Protein AF-A0A5N9BNC9-F1 (afdb_monomer_lite)

pLDDT: mean 89.56, std 14.71, range [36.59, 98.19]

Secondary structure (DSSP, 8-state):
--------GGG-PPP--S--HHHHHHHT--GGG----SS---TT-S-HHHHHHHHH---SS---TT-HHHHHHHHHHH-BTTB---GGG----SSHHHHHHHHHHHH--TT------SS--THHHH-

Sequence (127 aa):
MPNQPQGNPVNRRPVHGNINPSELRALGLRREDLLDFSASISPIGPPEGVWDAMRSVELSAYPDPECLELREAICRHLSTPARDLPMDRVLVGNGSTEIFHLLTRVYLSADGAALLLTPTYGEYDGA

Foldseek 3Di:
DPDDDPDDPPDDDFDAFDDDPVVCVVVVHDPVNDDGPRDPDDPVDDDPVVVVVVVPDDPPDDPDPLCVVVLVVVQVVPDDPVDGDDSVNDDDDPDVLVVLVVCCVVPPDPPRDDDDDPPDGRSNVVD

Radius of gyration: 20.01 Å; chains: 1; bounding box: 48×37×49 Å

Structure (mmCIF, N/CA/C/O backbone):
data_AF-A0A5N9BNC9-F1
#
_entry.id   AF-A0A5N9BNC9-F1
#
loop_
_atom_site.group_PDB
_atom_site.id
_atom_site.type_symbol
_atom_site.label_atom_id
_atom_site.label_alt_id
_atom_site.label_comp_id
_atom_site.label_asym_id
_atom_site.label_entity_id
_atom_site.label_seq_id
_atom_site.pdbx_PDB_ins_code
_atom_site.Cartn_x
_atom_site.Cartn_y
_atom_site.Cartn_z
_atom_site.occupancy
_atom_site.B_iso_or_equiv
_atom_site.auth_seq_id
_atom_site.auth_comp_id
_atom_site.auth_asym_id
_atom_site.auth_atom_id
_atom_site.pdbx_PDB_model_num
ATOM 1 N N . MET A 1 1 ? -9.699 -2.754 -31.810 1.00 39.84 1 MET A N 1
ATOM 2 C CA . MET A 1 1 ? -9.834 -3.461 -30.520 1.00 39.84 1 MET A CA 1
ATOM 3 C C . MET A 1 1 ? -10.665 -4.710 -30.757 1.00 39.84 1 MET A C 1
ATOM 5 O O . MET A 1 1 ? -11.810 -4.552 -31.164 1.00 39.84 1 MET A O 1
ATOM 9 N N . PRO A 1 2 ? -10.124 -5.931 -30.623 1.00 37.25 2 PRO A N 1
ATOM 10 C CA . PRO A 1 2 ? -10.950 -7.122 -30.73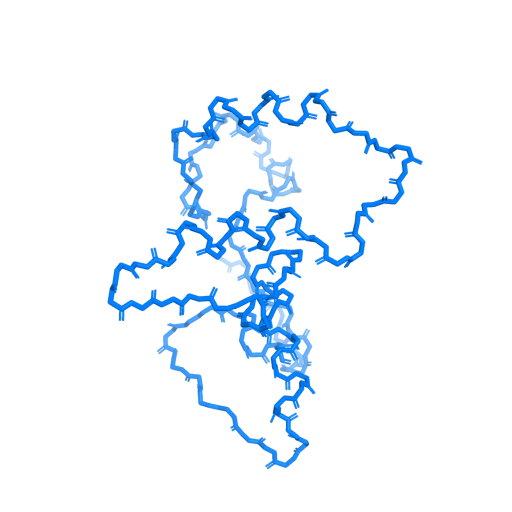3 1.00 37.25 2 PRO A CA 1
ATOM 11 C C . PRO A 1 2 ? -11.849 -7.223 -29.496 1.00 37.25 2 PRO A C 1
ATOM 13 O O . PRO A 1 2 ? -11.386 -7.074 -28.367 1.00 37.25 2 PRO A O 1
ATOM 16 N N . ASN A 1 3 ? -13.136 -7.435 -29.757 1.00 44.41 3 ASN A N 1
ATOM 17 C CA . ASN A 1 3 ? -14.218 -7.646 -28.800 1.00 44.41 3 ASN A CA 1
ATOM 18 C C . ASN A 1 3 ? -13.796 -8.608 -27.677 1.00 44.41 3 ASN A C 1
ATOM 20 O O . ASN A 1 3 ? -13.581 -9.794 -27.934 1.00 44.41 3 ASN A O 1
ATOM 24 N N . GLN A 1 4 ? -13.728 -8.127 -26.433 1.00 47.03 4 GLN A N 1
ATOM 25 C CA . GLN A 1 4 ? -13.769 -9.042 -25.296 1.00 47.03 4 GLN A CA 1
ATOM 26 C C . GLN A 1 4 ? -15.189 -9.617 -25.190 1.00 47.03 4 GLN A C 1
ATOM 28 O O . GLN A 1 4 ? -16.155 -8.857 -25.307 1.00 47.03 4 GLN A O 1
ATOM 33 N N . PRO A 1 5 ? -15.345 -10.938 -24.998 1.00 41.97 5 PRO A N 1
ATOM 34 C CA . PRO A 1 5 ? -16.658 -11.554 -24.889 1.00 41.97 5 PRO A CA 1
ATOM 35 C C . PRO A 1 5 ? -17.417 -10.946 -23.705 1.00 41.97 5 PRO A C 1
ATOM 37 O O . PRO A 1 5 ? -16.855 -10.762 -22.623 1.00 41.97 5 PRO A O 1
ATOM 40 N N . GLN A 1 6 ? -18.694 -10.624 -23.924 1.00 45.25 6 GLN A N 1
ATOM 41 C CA . GLN A 1 6 ? -19.627 -10.199 -22.880 1.00 45.25 6 GLN A CA 1
ATOM 42 C C . GLN A 1 6 ? -19.873 -11.382 -21.932 1.00 45.25 6 GLN A C 1
ATOM 44 O O . GLN A 1 6 ? -20.799 -12.167 -22.110 1.00 45.25 6 GLN A O 1
ATOM 49 N N . GLY A 1 7 ? -18.967 -11.563 -20.972 1.00 37.78 7 GLY A N 1
ATOM 50 C CA . GLY A 1 7 ? -19.111 -12.508 -19.873 1.00 37.78 7 GLY A CA 1
ATOM 51 C C . GLY A 1 7 ? -20.076 -11.974 -18.816 1.00 37.78 7 GLY A C 1
ATOM 52 O O . GLY A 1 7 ? -20.177 -10.766 -18.614 1.00 37.78 7 GLY A O 1
ATOM 53 N N . ASN A 1 8 ? -20.774 -12.902 -18.159 1.00 36.59 8 ASN A N 1
ATOM 54 C CA . ASN A 1 8 ? -21.675 -12.697 -17.022 1.00 36.59 8 ASN A CA 1
ATOM 55 C C . ASN A 1 8 ? -21.182 -11.568 -16.074 1.00 36.59 8 ASN A C 1
ATOM 57 O O . ASN A 1 8 ? -20.045 -11.663 -15.601 1.00 36.59 8 ASN A O 1
ATOM 61 N N . PRO A 1 9 ? -21.991 -10.527 -15.768 1.00 50.78 9 PRO A N 1
ATOM 62 C CA . PRO A 1 9 ? -21.560 -9.367 -14.971 1.00 50.78 9 PRO A CA 1
ATOM 63 C C . PRO A 1 9 ? -21.070 -9.718 -13.558 1.00 50.78 9 PRO A C 1
ATOM 65 O O . PRO A 1 9 ? -20.352 -8.937 -12.953 1.00 50.78 9 PRO A O 1
ATOM 68 N N . VAL A 1 10 ? -21.396 -10.912 -13.056 1.00 49.50 10 VAL A N 1
ATOM 69 C CA . VAL A 1 10 ? -21.119 -11.361 -11.681 1.00 49.50 10 VAL A CA 1
ATOM 70 C C . VAL A 1 10 ? -19.652 -11.772 -11.448 1.00 49.50 10 VAL A C 1
ATOM 72 O O . VAL A 1 10 ? -19.271 -12.068 -10.323 1.00 49.50 10 VAL A O 1
ATOM 75 N N . ASN A 1 11 ? -18.798 -11.834 -12.478 1.00 52.41 11 ASN A N 1
ATOM 76 C CA . ASN A 1 11 ? -17.432 -12.356 -12.310 1.00 52.41 11 ASN A CA 1
ATOM 77 C C . ASN A 1 11 ? -16.390 -11.671 -13.206 1.00 52.41 11 ASN A C 1
ATOM 79 O O . ASN A 1 11 ? -15.528 -12.321 -13.808 1.00 52.41 11 ASN A O 1
ATOM 83 N N . ARG A 1 12 ? -16.494 -10.347 -13.360 1.00 67.94 12 ARG A N 1
ATOM 84 C CA . ARG A 1 12 ? -15.524 -9.586 -14.146 1.00 67.94 12 ARG A CA 1
ATOM 85 C C . ARG A 1 12 ? -14.390 -9.135 -13.234 1.00 67.94 12 ARG A C 1
ATOM 87 O O . ARG A 1 12 ? -14.578 -8.279 -12.382 1.00 67.94 12 ARG A O 1
ATOM 94 N N . ARG A 1 13 ? -13.203 -9.718 -13.416 1.00 75.50 13 ARG A N 1
ATOM 95 C CA . ARG A 1 13 ? -11.997 -9.231 -12.735 1.00 75.50 13 ARG A CA 1
ATOM 96 C C . ARG A 1 13 ? -11.779 -7.754 -13.089 1.00 75.50 13 ARG A C 1
ATOM 98 O O . ARG A 1 13 ? -11.866 -7.429 -14.281 1.00 75.50 13 ARG A O 1
ATOM 105 N N . PRO A 1 14 ? -11.477 -6.889 -12.107 1.00 84.25 14 PRO A N 1
ATOM 106 C CA . PRO A 1 14 ? -11.109 -5.509 -12.375 1.00 84.25 14 PRO A CA 1
ATOM 107 C C . PRO A 1 14 ? -9.953 -5.437 -13.375 1.00 84.25 14 PRO A C 1
ATOM 109 O O . PRO A 1 14 ? -9.030 -6.255 -13.356 1.00 84.25 14 PRO A O 1
ATOM 112 N N . VAL A 1 15 ? -10.032 -4.472 -14.288 1.00 87.44 15 VAL A N 1
ATOM 113 C CA . VAL A 1 15 ? -8.979 -4.225 -15.275 1.00 87.44 15 VAL A CA 1
ATOM 114 C C . VAL A 1 15 ? -8.007 -3.208 -14.693 1.00 87.44 15 VAL A C 1
ATOM 116 O O . VAL A 1 15 ? -8.424 -2.131 -14.272 1.00 87.44 15 VAL A O 1
ATOM 119 N N . HIS A 1 16 ? -6.718 -3.540 -14.724 1.00 89.94 16 HIS A N 1
ATOM 120 C CA . HIS A 1 16 ? -5.630 -2.681 -14.259 1.00 89.94 16 HIS A CA 1
ATOM 121 C C . HIS A 1 16 ? -4.669 -2.365 -15.395 1.00 89.94 16 HIS A C 1
ATOM 123 O O . HIS A 1 16 ? -4.465 -3.184 -16.293 1.00 89.94 16 HIS A O 1
ATOM 129 N N . GLY A 1 17 ? -4.060 -1.183 -15.336 1.00 92.25 17 GLY A N 1
ATOM 130 C CA . GLY A 1 17 ? -2.908 -0.866 -16.169 1.00 92.25 17 GLY A CA 1
ATOM 131 C C . GLY A 1 17 ? -1.650 -1.534 -15.619 1.00 92.25 17 GLY A C 1
ATOM 132 O O . GLY A 1 17 ? -1.468 -1.607 -14.407 1.00 92.25 17 GLY A O 1
ATOM 133 N N . ASN A 1 18 ? -0.829 -2.066 -16.514 1.00 92.06 18 ASN A N 1
ATOM 134 C CA . ASN A 1 18 ? 0.564 -2.483 -16.351 1.00 92.06 18 ASN A CA 1
ATOM 135 C C . ASN A 1 18 ? 0.989 -3.068 -17.707 1.00 92.06 18 ASN A C 1
ATOM 137 O O . ASN A 1 18 ? 0.152 -3.496 -18.506 1.00 92.06 18 ASN A O 1
ATOM 141 N N . ILE A 1 19 ? 2.288 -3.195 -17.939 1.00 93.50 19 ILE A N 1
ATOM 142 C CA . ILE A 1 19 ? 2.803 -3.963 -19.069 1.00 93.50 19 ILE A CA 1
ATOM 143 C C . ILE A 1 19 ? 2.479 -5.450 -18.879 1.00 93.50 19 ILE A C 1
ATOM 145 O O . ILE A 1 19 ? 2.932 -6.079 -17.920 1.00 93.50 19 ILE A O 1
ATOM 149 N N . ASN A 1 20 ? 1.764 -6.038 -19.840 1.00 92.44 20 ASN A N 1
ATOM 150 C CA . ASN A 1 20 ? 1.491 -7.471 -19.881 1.00 92.44 20 ASN A CA 1
ATOM 151 C C . ASN A 1 20 ? 2.626 -8.229 -20.611 1.00 92.44 20 ASN A C 1
ATOM 153 O O . ASN A 1 20 ? 2.806 -8.053 -21.819 1.00 92.44 20 ASN A O 1
ATOM 157 N N . PRO A 1 21 ? 3.371 -9.132 -19.938 1.00 93.19 21 PRO A N 1
ATOM 158 C CA . PRO A 1 21 ? 4.465 -9.872 -20.572 1.00 93.19 21 PRO A CA 1
ATOM 159 C C . PRO A 1 21 ? 4.033 -10.761 -21.745 1.00 93.19 21 PRO A C 1
ATOM 161 O O . PRO A 1 21 ? 4.820 -10.992 -22.661 1.00 93.19 21 PRO A O 1
ATOM 164 N N . SER A 1 22 ? 2.805 -11.287 -21.726 1.00 94.06 22 SER A N 1
ATOM 165 C CA . SER A 1 22 ? 2.287 -12.108 -22.828 1.00 94.06 22 SER A CA 1
ATOM 166 C C . SER A 1 22 ? 1.987 -11.272 -24.075 1.00 94.06 22 SER A C 1
ATOM 168 O O . SER A 1 22 ? 2.280 -11.709 -25.185 1.00 94.06 22 SER A O 1
ATOM 170 N N . GLU A 1 23 ? 1.493 -10.048 -23.885 1.00 94.00 23 GLU A N 1
ATOM 171 C CA . GLU A 1 23 ? 1.237 -9.087 -24.959 1.00 94.00 23 GLU A CA 1
ATOM 172 C C . GLU A 1 23 ? 2.543 -8.603 -25.595 1.00 94.00 23 GLU A C 1
ATOM 174 O O . GLU A 1 23 ? 2.675 -8.639 -26.816 1.00 94.00 23 GLU A O 1
ATOM 179 N N . LEU A 1 24 ? 3.550 -8.272 -24.776 1.00 95.62 24 LEU A N 1
ATOM 180 C CA . LEU A 1 24 ? 4.896 -7.946 -25.259 1.00 95.62 24 LEU A CA 1
ATOM 181 C C . LEU A 1 24 ? 5.458 -9.035 -26.177 1.00 95.62 24 LEU A C 1
ATOM 183 O O . LEU A 1 24 ? 5.897 -8.752 -27.290 1.00 95.62 24 LEU A O 1
ATOM 187 N N . ARG A 1 25 ? 5.400 -10.296 -25.724 1.00 95.50 25 ARG A N 1
ATOM 188 C CA . ARG A 1 25 ? 5.894 -11.445 -26.497 1.00 95.50 25 ARG A CA 1
ATOM 189 C C . ARG A 1 25 ? 5.144 -11.614 -27.813 1.00 95.50 25 ARG A C 1
ATOM 191 O O . ARG A 1 25 ? 5.781 -11.875 -28.827 1.00 95.50 25 ARG A O 1
ATOM 198 N N . ALA A 1 26 ? 3.821 -11.461 -27.805 1.00 97.00 26 ALA A N 1
ATOM 199 C CA . ALA A 1 26 ? 3.004 -11.574 -29.012 1.00 97.00 26 ALA A CA 1
ATOM 200 C C . ALA A 1 26 ? 3.324 -10.480 -30.045 1.00 97.00 26 ALA A C 1
ATOM 202 O O . ALA A 1 26 ? 3.237 -10.727 -31.245 1.00 97.00 26 ALA A O 1
ATOM 203 N N . LEU A 1 27 ? 3.723 -9.293 -29.581 1.00 96.44 27 LEU A N 1
ATOM 204 C CA . LEU A 1 27 ? 4.111 -8.162 -30.425 1.00 96.44 27 LEU A CA 1
ATOM 205 C C . LEU A 1 27 ? 5.597 -8.173 -30.821 1.00 96.44 27 LEU A C 1
ATOM 207 O O . LEU A 1 27 ? 6.016 -7.326 -31.605 1.00 96.44 27 LEU A O 1
ATOM 211 N N . GLY A 1 28 ? 6.399 -9.106 -30.295 1.00 97.06 28 GLY A N 1
ATOM 212 C CA . GLY A 1 28 ? 7.849 -9.128 -30.513 1.00 97.06 28 GLY A CA 1
ATOM 213 C C . GLY A 1 28 ? 8.579 -7.936 -29.884 1.00 97.06 28 GLY A C 1
ATOM 214 O O . GLY A 1 28 ? 9.664 -7.583 -30.337 1.00 97.06 28 GLY A O 1
ATOM 215 N N . LEU A 1 29 ? 7.983 -7.315 -28.863 1.00 96.81 29 LEU A N 1
ATOM 216 C CA . LEU A 1 29 ? 8.526 -6.159 -28.153 1.00 96.81 29 LEU A CA 1
ATOM 217 C C . LEU A 1 29 ? 9.179 -6.588 -26.840 1.00 96.81 29 LEU A C 1
ATOM 219 O O . LEU A 1 29 ? 8.770 -7.560 -26.196 1.00 96.81 29 LEU A O 1
ATOM 223 N N . ARG A 1 30 ? 10.171 -5.819 -26.403 1.00 95.69 30 ARG A N 1
ATOM 224 C CA . ARG A 1 30 ? 10.783 -5.928 -25.079 1.00 95.69 30 ARG A CA 1
ATOM 225 C C . ARG A 1 30 ? 10.267 -4.808 -24.180 1.00 95.69 30 ARG A C 1
ATOM 227 O O . ARG A 1 30 ? 9.677 -3.834 -24.644 1.00 95.69 30 ARG A O 1
ATOM 234 N N . ARG A 1 31 ? 10.482 -4.936 -22.869 1.00 91.88 31 ARG A N 1
ATOM 235 C CA . ARG A 1 31 ? 9.987 -3.954 -21.888 1.00 91.88 31 ARG A CA 1
ATOM 236 C C . ARG A 1 31 ? 10.628 -2.582 -22.102 1.00 91.88 31 ARG A C 1
ATOM 238 O O . ARG A 1 31 ? 9.953 -1.571 -21.980 1.00 91.88 31 ARG A O 1
ATOM 245 N N . GLU A 1 32 ? 11.910 -2.570 -22.437 1.00 94.38 32 GLU A N 1
ATOM 246 C CA . GLU A 1 32 ? 12.706 -1.383 -22.745 1.00 94.38 32 GLU A CA 1
ATOM 247 C C . GLU A 1 32 ? 12.272 -0.655 -24.025 1.00 94.38 32 GLU A C 1
ATOM 249 O O . GLU A 1 32 ? 12.637 0.502 -24.211 1.00 94.38 32 GLU A O 1
ATOM 254 N N . ASP A 1 33 ? 11.478 -1.303 -24.882 1.00 95.12 33 ASP A N 1
ATOM 255 C CA . ASP A 1 33 ? 10.932 -0.684 -26.091 1.00 95.12 33 ASP A CA 1
ATOM 256 C C . ASP A 1 33 ? 9.653 0.132 -25.785 1.00 95.12 33 ASP A C 1
ATOM 258 O O . ASP A 1 33 ? 9.100 0.780 -26.675 1.00 95.12 33 ASP A O 1
ATOM 262 N N . LEU A 1 34 ? 9.171 0.111 -24.532 1.00 94.19 34 LEU A N 1
ATOM 263 C CA . LEU A 1 34 ? 7.964 0.805 -24.088 1.00 94.19 34 LEU A CA 1
ATOM 264 C C . LEU A 1 34 ? 8.257 1.935 -23.100 1.00 94.19 34 LEU A C 1
ATOM 266 O O . LEU A 1 34 ? 9.080 1.815 -22.194 1.00 94.19 34 LEU A O 1
ATOM 270 N N . LEU A 1 35 ? 7.456 2.993 -23.212 1.00 93.62 35 LEU A N 1
ATOM 271 C CA . LEU A 1 35 ? 7.264 3.982 -22.160 1.00 93.62 35 LEU A CA 1
ATOM 272 C C . LEU A 1 35 ? 5.879 3.761 -21.536 1.00 93.62 35 LEU A C 1
ATOM 274 O O . LEU A 1 35 ? 4.858 3.965 -22.193 1.00 93.62 35 LEU A O 1
ATOM 278 N N . ASP A 1 36 ? 5.849 3.292 -20.289 1.00 93.44 36 ASP A N 1
ATOM 279 C CA . ASP A 1 36 ? 4.616 2.873 -19.617 1.00 93.44 36 ASP A CA 1
ATOM 280 C C . ASP A 1 36 ? 3.860 4.061 -19.001 1.00 93.44 36 ASP A C 1
ATOM 282 O O . ASP A 1 36 ? 4.287 4.624 -17.997 1.00 93.44 36 ASP A O 1
ATOM 286 N N . PHE A 1 37 ? 2.715 4.415 -19.592 1.00 94.88 37 PHE A N 1
ATOM 287 C CA . PHE A 1 37 ? 1.745 5.374 -19.036 1.00 94.88 37 PHE A CA 1
ATOM 288 C C . PHE A 1 37 ? 0.495 4.692 -18.458 1.00 94.88 37 PHE A C 1
ATOM 290 O O . PHE A 1 37 ? -0.470 5.366 -18.101 1.00 94.88 37 PHE A O 1
ATOM 297 N N . SER A 1 38 ? 0.474 3.358 -18.397 1.00 94.44 38 SER A N 1
ATOM 298 C CA . SER A 1 38 ? -0.689 2.600 -17.928 1.00 94.44 38 SER A CA 1
ATOM 299 C C . SER A 1 38 ? -0.743 2.477 -16.404 1.00 94.44 38 SER A C 1
ATOM 301 O O . SER A 1 38 ? -1.831 2.363 -15.843 1.00 94.44 38 SER A O 1
ATOM 303 N N . ALA A 1 39 ? 0.408 2.540 -15.730 1.00 93.94 39 ALA A N 1
ATOM 304 C CA . ALA A 1 39 ? 0.517 2.472 -14.279 1.00 93.94 39 ALA A CA 1
ATOM 305 C C . ALA A 1 39 ? 1.058 3.788 -13.703 1.00 93.94 39 ALA A C 1
ATOM 307 O O . ALA A 1 39 ? 2.069 4.320 -14.158 1.00 93.94 39 ALA A O 1
ATOM 308 N N . SER A 1 40 ? 0.411 4.303 -12.657 1.00 94.00 40 SER A N 1
ATOM 309 C CA . SER A 1 40 ? 0.830 5.524 -11.954 1.00 94.00 40 SER A CA 1
ATOM 310 C C . SER A 1 40 ? 1.979 5.249 -10.976 1.00 94.00 40 SER A C 1
ATOM 312 O O . SER A 1 40 ? 1.840 5.415 -9.766 1.00 94.00 40 SER A O 1
ATOM 314 N N . ILE A 1 41 ? 3.112 4.785 -11.499 1.00 93.44 41 ILE A N 1
ATOM 315 C CA . ILE A 1 41 ? 4.325 4.510 -10.723 1.00 93.44 41 ILE A CA 1
ATOM 316 C C . ILE A 1 41 ? 5.228 5.743 -10.760 1.00 93.44 41 ILE A C 1
ATOM 318 O O . ILE A 1 41 ? 5.397 6.378 -11.800 1.00 93.44 41 ILE A O 1
ATOM 322 N N . SER A 1 42 ? 5.820 6.084 -9.616 1.00 93.75 42 SER A N 1
ATOM 323 C CA . SER A 1 42 ? 6.747 7.210 -9.525 1.00 93.75 42 SER A CA 1
ATOM 324 C C . SER A 1 42 ? 7.978 6.998 -10.427 1.00 93.75 42 SER A C 1
ATOM 326 O O . SER A 1 42 ? 8.650 5.972 -10.289 1.00 93.75 42 SER A O 1
ATOM 328 N N . PRO A 1 43 ? 8.329 7.953 -11.312 1.00 91.81 43 PRO A N 1
ATOM 329 C CA . PRO A 1 43 ? 9.436 7.787 -12.257 1.00 91.81 43 PRO A CA 1
ATOM 330 C C . PRO A 1 43 ? 10.822 7.930 -11.611 1.00 91.81 43 PRO A C 1
ATOM 332 O O . PRO A 1 43 ? 11.817 7.555 -12.221 1.00 91.81 43 PRO A O 1
ATOM 335 N N . ILE A 1 44 ? 10.906 8.466 -10.388 1.00 93.81 44 ILE A N 1
ATOM 336 C CA . ILE A 1 44 ? 12.179 8.665 -9.669 1.00 93.81 44 ILE A CA 1
ATOM 337 C C . ILE A 1 44 ? 12.645 7.412 -8.912 1.00 93.81 44 ILE A C 1
ATOM 339 O O . ILE A 1 44 ? 13.733 7.408 -8.344 1.00 93.81 44 ILE A O 1
ATOM 343 N N . GLY A 1 45 ? 11.832 6.351 -8.911 1.00 91.81 45 GLY A N 1
ATOM 344 C CA . GLY A 1 45 ? 12.117 5.108 -8.202 1.00 91.81 45 GLY A CA 1
ATOM 345 C C . GLY A 1 45 ? 11.937 5.193 -6.677 1.00 91.81 45 GLY A C 1
ATOM 346 O O . GLY A 1 45 ? 11.508 6.221 -6.145 1.00 91.81 45 GLY A O 1
ATOM 347 N N . PRO A 1 46 ? 12.209 4.087 -5.959 1.00 94.81 46 PRO A N 1
ATOM 348 C CA . PRO A 1 46 ? 12.152 4.046 -4.500 1.00 94.81 46 PRO A CA 1
ATOM 349 C C . PRO A 1 46 ? 13.249 4.910 -3.849 1.00 94.81 46 PRO A C 1
ATOM 351 O O . PRO A 1 46 ? 14.355 4.982 -4.391 1.00 94.81 46 PRO A O 1
ATOM 354 N N . PRO A 1 47 ? 12.995 5.504 -2.667 1.00 95.38 47 PRO A N 1
ATOM 355 C CA . PRO A 1 47 ? 14.029 6.170 -1.873 1.00 95.38 47 PRO A CA 1
ATOM 356 C C . PRO A 1 47 ? 15.203 5.239 -1.529 1.00 95.38 47 PRO A C 1
ATOM 358 O O . PRO A 1 47 ? 14.994 4.048 -1.302 1.00 95.38 47 PRO A O 1
ATOM 361 N N . GLU A 1 48 ? 16.421 5.781 -1.409 1.00 93.69 48 GLU A N 1
ATOM 362 C CA . GLU A 1 48 ? 17.645 4.998 -1.148 1.00 93.69 48 GLU A CA 1
ATOM 363 C C . GLU A 1 48 ? 17.526 4.080 0.080 1.00 93.69 48 GLU A C 1
ATOM 365 O O . GLU A 1 48 ? 17.814 2.887 -0.011 1.00 93.69 48 GLU A O 1
ATOM 370 N N . GLY A 1 49 ? 16.980 4.596 1.186 1.00 96.19 49 GLY A N 1
ATOM 371 C CA . GLY A 1 49 ? 16.797 3.823 2.418 1.00 96.19 49 GLY A CA 1
ATOM 372 C C . GLY A 1 49 ? 15.883 2.597 2.276 1.00 96.19 49 GLY A C 1
ATOM 373 O O . GLY A 1 49 ? 15.996 1.663 3.066 1.00 96.19 49 GLY A O 1
ATOM 374 N N . VAL A 1 50 ? 15.018 2.543 1.253 1.00 95.69 50 VAL A N 1
ATOM 375 C CA . VAL A 1 50 ? 14.225 1.336 0.956 1.00 95.69 50 VAL A CA 1
ATOM 376 C C . VAL A 1 50 ? 15.134 0.211 0.466 1.00 95.69 50 VAL A C 1
ATOM 378 O O . VAL A 1 50 ? 14.964 -0.932 0.880 1.00 95.69 50 VAL A O 1
ATOM 381 N N . TRP A 1 51 ? 16.136 0.515 -0.362 1.00 95.38 51 TRP A N 1
ATOM 382 C CA . TRP A 1 51 ? 17.080 -0.488 -0.860 1.00 95.38 51 TRP A CA 1
ATOM 383 C C . TRP A 1 51 ? 17.986 -1.038 0.238 1.00 95.38 51 TRP A C 1
ATOM 385 O O . TRP A 1 51 ? 18.350 -2.214 0.192 1.00 95.38 51 TRP A O 1
ATOM 395 N N . ASP A 1 52 ? 18.382 -0.204 1.201 1.00 95.81 52 ASP A N 1
ATOM 396 C CA . ASP A 1 52 ? 19.110 -0.656 2.390 1.00 95.81 52 ASP A CA 1
ATOM 397 C C . ASP A 1 52 ? 18.234 -1.576 3.246 1.00 95.81 52 ASP A C 1
ATOM 399 O O . ASP A 1 52 ? 18.640 -2.700 3.541 1.00 95.81 52 ASP A O 1
ATOM 403 N N . ALA A 1 53 ? 17.003 -1.150 3.553 1.00 95.06 53 ALA A N 1
ATOM 404 C CA . ALA A 1 53 ? 16.061 -1.937 4.343 1.00 95.06 53 ALA A CA 1
ATOM 405 C C . ALA A 1 53 ? 15.760 -3.296 3.694 1.00 95.06 53 ALA A C 1
ATOM 407 O O . ALA A 1 53 ? 15.821 -4.324 4.364 1.00 95.06 53 ALA A O 1
ATOM 408 N N . MET A 1 54 ? 15.510 -3.328 2.380 1.00 95.19 54 MET A N 1
ATOM 409 C CA . MET A 1 54 ? 15.270 -4.571 1.634 1.00 95.19 54 MET A CA 1
ATOM 410 C C . MET A 1 54 ? 16.444 -5.549 1.727 1.00 95.19 54 MET A C 1
ATOM 412 O O . MET A 1 54 ? 16.226 -6.754 1.810 1.00 95.19 54 MET A O 1
ATOM 416 N N . ARG A 1 55 ? 17.686 -5.050 1.721 1.00 95.56 55 ARG A N 1
ATOM 417 C CA . ARG A 1 55 ? 18.888 -5.890 1.851 1.00 95.56 55 ARG A CA 1
ATOM 418 C C . ARG A 1 55 ? 19.077 -6.448 3.260 1.00 95.56 55 ARG A C 1
ATOM 420 O O . ARG A 1 55 ? 19.765 -7.455 3.401 1.00 95.56 55 ARG A O 1
ATOM 427 N N . SER A 1 56 ? 18.496 -5.814 4.276 1.00 94.25 56 SER A N 1
ATOM 428 C CA . SER A 1 56 ? 18.582 -6.261 5.669 1.00 94.25 56 SER A CA 1
ATOM 429 C C . SER A 1 56 ? 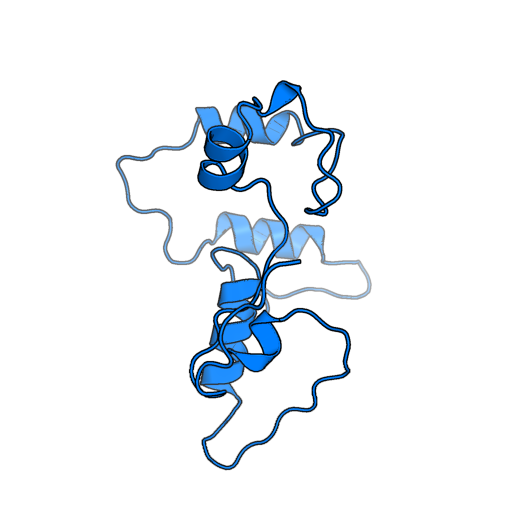17.411 -7.130 6.131 1.00 94.25 56 SER A C 1
ATOM 431 O O . SER A 1 56 ? 17.450 -7.606 7.262 1.00 94.25 56 SER A O 1
ATOM 433 N N . VAL A 1 57 ? 16.368 -7.324 5.313 1.00 93.69 57 VAL A N 1
ATOM 434 C CA . VAL A 1 57 ? 15.203 -8.132 5.709 1.00 93.69 57 VAL A CA 1
ATOM 435 C C . VAL A 1 57 ? 15.612 -9.586 5.946 1.00 93.69 57 VAL A C 1
ATOM 437 O O . VAL A 1 57 ? 16.215 -10.234 5.090 1.00 93.69 57 VAL A O 1
ATOM 440 N N . GLU A 1 58 ? 15.219 -10.112 7.103 1.00 94.00 58 GLU A N 1
ATOM 441 C CA . GLU A 1 58 ? 15.260 -11.538 7.402 1.00 94.00 58 GLU A CA 1
ATOM 442 C C . GLU A 1 58 ? 14.010 -12.189 6.781 1.00 94.00 58 GLU A C 1
ATOM 444 O O . GLU A 1 58 ? 12.885 -11.770 7.043 1.00 94.00 58 GLU A O 1
ATOM 449 N N . LEU A 1 59 ? 14.219 -13.144 5.867 1.00 94.88 59 LEU A N 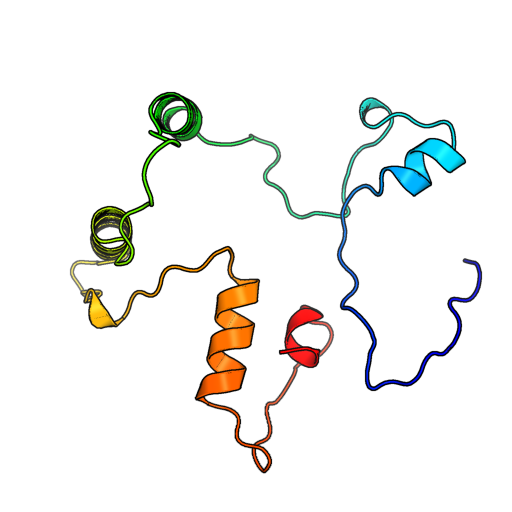1
ATOM 450 C CA . LEU A 1 59 ? 13.144 -13.818 5.120 1.00 94.88 59 LEU A CA 1
ATOM 451 C C . LEU A 1 59 ? 12.873 -15.250 5.611 1.00 94.88 59 LEU A C 1
ATOM 453 O O . LEU A 1 59 ? 12.010 -15.930 5.055 1.00 94.88 59 LEU A O 1
ATOM 457 N N . SER A 1 60 ? 13.643 -15.742 6.585 1.00 96.62 60 SER A N 1
ATOM 458 C CA . SER A 1 60 ? 13.504 -17.104 7.121 1.00 96.62 60 SER A CA 1
ATOM 459 C C . SER A 1 60 ? 12.542 -17.201 8.305 1.00 96.62 60 SER A C 1
ATOM 461 O O . SER A 1 60 ? 12.127 -18.308 8.652 1.00 96.62 60 SER A O 1
ATOM 463 N N . ALA A 1 61 ? 12.149 -16.077 8.891 1.00 94.12 61 ALA A N 1
ATOM 464 C CA . ALA A 1 61 ? 11.157 -15.964 9.939 1.00 94.12 61 ALA A CA 1
ATOM 465 C C . ALA A 1 61 ? 9.847 -15.386 9.395 1.00 94.12 61 ALA A C 1
ATOM 467 O O . ALA A 1 61 ? 9.794 -14.684 8.384 1.00 94.12 61 ALA A O 1
ATOM 468 N N . TYR A 1 62 ? 8.761 -15.683 10.107 1.00 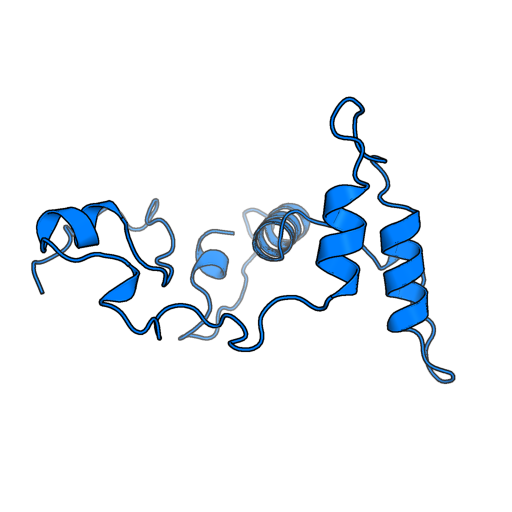95.00 62 TYR A N 1
ATOM 469 C CA . TYR A 1 62 ? 7.515 -14.962 9.894 1.00 95.00 62 TYR A CA 1
ATOM 470 C C . TYR A 1 62 ? 7.688 -13.495 10.314 1.00 95.00 62 TYR A C 1
ATOM 472 O O . TYR A 1 62 ? 8.343 -13.238 11.329 1.00 95.00 62 TYR A O 1
ATOM 480 N N . PRO A 1 63 ? 7.091 -12.540 9.576 1.00 93.81 63 PRO A N 1
ATOM 481 C CA . PRO A 1 63 ? 7.069 -11.148 10.003 1.00 93.81 63 PRO A CA 1
ATOM 482 C C . PRO A 1 63 ? 6.285 -11.004 11.311 1.00 93.81 63 PRO A C 1
ATOM 484 O O . PRO A 1 63 ? 5.477 -11.868 11.662 1.00 93.81 63 PRO A O 1
ATOM 487 N N . ASP A 1 64 ? 6.492 -9.886 12.006 1.00 95.44 64 ASP A N 1
ATOM 488 C CA . ASP A 1 64 ? 5.655 -9.510 13.144 1.00 95.44 64 ASP A CA 1
ATOM 489 C C . ASP A 1 64 ? 4.176 -9.451 12.705 1.00 95.44 64 ASP A C 1
ATOM 491 O O . ASP A 1 64 ? 3.826 -8.599 11.879 1.00 95.44 64 ASP A O 1
ATOM 495 N N . PRO A 1 65 ? 3.302 -10.330 13.235 1.00 95.25 65 PRO A N 1
ATOM 496 C CA . PRO A 1 65 ? 1.903 -10.381 12.823 1.00 95.25 65 PRO A CA 1
ATOM 497 C C . PRO A 1 65 ? 1.144 -9.092 13.155 1.00 95.25 65 PRO A C 1
ATOM 499 O O . PRO A 1 65 ? 0.166 -8.777 12.483 1.00 95.25 65 PRO A O 1
ATOM 502 N N . GLU A 1 66 ? 1.606 -8.323 14.143 1.00 96.25 66 GLU A N 1
ATOM 503 C CA . GLU A 1 66 ? 0.969 -7.075 14.562 1.00 96.25 66 GLU A CA 1
ATOM 504 C C . GLU A 1 66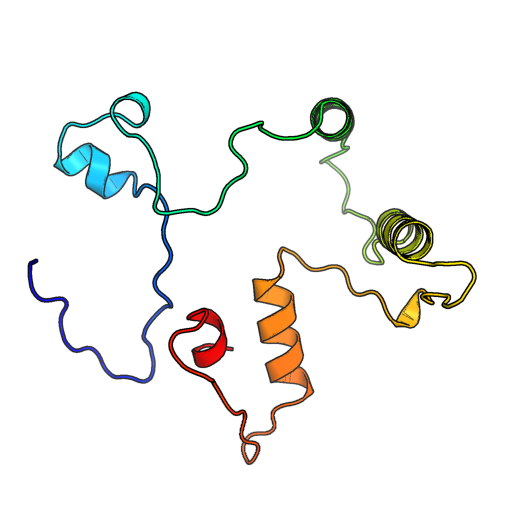 ? 1.531 -5.842 13.840 1.00 96.25 66 GLU A C 1
ATOM 506 O O . GLU A 1 66 ? 0.977 -4.746 13.986 1.00 96.25 66 GLU A O 1
ATOM 511 N N . CYS A 1 67 ? 2.599 -6.011 13.048 1.00 96.94 67 CYS A N 1
ATOM 512 C CA . CYS A 1 67 ? 3.294 -4.946 12.319 1.00 96.94 67 CYS A CA 1
ATOM 513 C C . CYS A 1 67 ? 3.626 -3.728 13.206 1.00 96.94 67 CYS A C 1
ATOM 515 O O . CYS A 1 67 ? 3.450 -2.583 12.776 1.00 96.94 67 CYS A O 1
ATOM 517 N N . LEU A 1 68 ? 4.062 -3.955 14.448 1.00 97.56 68 LEU A N 1
ATOM 518 C CA . LEU A 1 68 ? 4.169 -2.940 15.498 1.00 97.56 68 LEU A CA 1
ATOM 519 C C . LEU A 1 68 ? 5.064 -1.778 15.077 1.00 97.56 68 LEU A C 1
ATOM 521 O O . LEU A 1 68 ? 4.605 -0.637 15.061 1.00 97.56 68 LEU A O 1
ATOM 525 N N . GLU A 1 69 ? 6.294 -2.062 14.645 1.00 96.75 69 GLU A N 1
ATOM 526 C CA . GLU A 1 69 ? 7.251 -1.018 14.252 1.00 96.75 69 GLU A CA 1
ATOM 527 C C . GLU A 1 69 ? 6.728 -0.157 13.092 1.00 96.75 69 GLU A C 1
ATOM 529 O O . GLU A 1 69 ? 6.873 1.069 13.092 1.00 96.75 69 GLU A O 1
ATOM 534 N N . LEU A 1 70 ? 6.067 -0.781 12.110 1.00 97.00 70 LEU A N 1
ATOM 535 C CA . LEU A 1 70 ? 5.482 -0.072 10.973 1.00 97.00 70 LEU A CA 1
ATOM 536 C C . LEU A 1 70 ? 4.297 0.796 11.407 1.00 97.00 70 LEU A C 1
ATOM 538 O O . LEU A 1 70 ? 4.204 1.958 11.008 1.00 97.00 70 LEU A O 1
ATOM 542 N N . ARG A 1 71 ? 3.399 0.266 12.241 1.00 98.12 71 ARG A N 1
ATOM 543 C CA . ARG A 1 71 ? 2.250 1.019 12.762 1.00 98.12 71 ARG A CA 1
ATOM 544 C C . ARG A 1 71 ? 2.709 2.206 13.606 1.00 98.12 71 ARG A C 1
ATOM 546 O O . ARG A 1 71 ? 2.191 3.306 13.418 1.00 98.12 71 ARG A O 1
ATOM 553 N N . GLU A 1 72 ? 3.721 2.030 14.452 1.00 98.00 72 GLU A N 1
ATOM 554 C CA . GLU A 1 72 ? 4.317 3.110 15.246 1.00 98.00 72 GLU A CA 1
ATOM 555 C C . GLU A 1 72 ? 4.968 4.177 14.360 1.00 98.00 72 GLU A C 1
ATOM 557 O O . GLU A 1 72 ? 4.823 5.377 14.610 1.00 98.00 72 GLU A O 1
ATOM 562 N N . ALA A 1 73 ? 5.678 3.769 13.306 1.00 97.69 73 ALA A N 1
ATOM 563 C CA . ALA A 1 73 ? 6.259 4.692 12.337 1.00 97.69 73 ALA A CA 1
ATOM 564 C C . ALA A 1 73 ? 5.181 5.507 11.602 1.00 97.69 73 ALA A C 1
ATOM 566 O O . ALA A 1 73 ? 5.320 6.725 11.487 1.00 97.69 73 ALA A O 1
ATOM 567 N N . ILE A 1 74 ? 4.089 4.868 11.170 1.00 97.88 74 ILE A N 1
ATOM 568 C CA . ILE A 1 74 ? 2.947 5.537 10.527 1.00 97.88 74 ILE A CA 1
ATOM 569 C C . ILE A 1 74 ? 2.289 6.533 11.486 1.00 97.88 74 ILE A C 1
ATOM 571 O O . ILE A 1 74 ? 2.067 7.680 11.097 1.00 97.88 74 ILE A O 1
ATOM 575 N N . CYS A 1 75 ? 2.015 6.131 12.733 1.00 98.19 75 CYS A N 1
ATOM 576 C CA . CYS A 1 75 ? 1.429 7.017 13.742 1.00 98.19 75 CYS A CA 1
ATOM 577 C C . CYS A 1 75 ? 2.306 8.253 13.949 1.00 98.19 75 CYS A C 1
ATOM 579 O O . CYS A 1 75 ? 1.838 9.372 13.773 1.00 98.19 75 CYS A O 1
ATOM 581 N N . ARG A 1 76 ? 3.608 8.067 14.204 1.00 97.81 76 ARG A N 1
ATOM 582 C CA . ARG A 1 76 ? 4.549 9.186 14.380 1.00 97.81 76 ARG A CA 1
ATOM 583 C C . ARG A 1 76 ? 4.632 10.098 13.159 1.00 97.81 76 ARG A C 1
ATOM 585 O O . ARG A 1 76 ? 4.759 11.305 13.328 1.00 97.81 76 ARG A O 1
ATOM 592 N N . HIS A 1 77 ? 4.593 9.538 11.951 1.00 97.62 77 HIS A N 1
ATOM 593 C CA . HIS A 1 77 ? 4.704 10.311 10.716 1.00 97.62 77 HIS A CA 1
ATOM 594 C C . HIS A 1 77 ? 3.450 11.143 10.417 1.00 97.62 77 HIS A C 1
ATOM 596 O O . HIS A 1 77 ? 3.561 12.259 9.913 1.00 97.62 77 HIS A O 1
ATOM 602 N N . LEU A 1 78 ? 2.263 10.601 10.703 1.00 97.38 78 LEU A N 1
ATOM 603 C CA . LEU A 1 78 ? 0.982 11.240 10.389 1.00 97.38 78 LEU A CA 1
ATOM 604 C C . LEU A 1 78 ? 0.414 12.078 11.543 1.00 97.38 78 LEU A C 1
ATOM 606 O O . LEU A 1 78 ? -0.464 12.913 11.304 1.00 97.38 78 LEU A O 1
ATOM 610 N N . SER A 1 79 ? 0.887 11.872 12.774 1.00 97.25 79 SER A N 1
ATOM 611 C CA . SER A 1 79 ? 0.548 12.721 13.915 1.00 97.25 79 SER A CA 1
ATOM 612 C C . SER A 1 79 ? 1.076 14.143 13.714 1.00 97.25 79 SER A C 1
ATOM 614 O O . SER A 1 79 ? 2.159 14.389 13.188 1.00 97.25 79 SER A O 1
ATOM 616 N N . THR A 1 80 ? 0.295 15.111 14.174 1.00 95.94 80 THR A N 1
ATOM 617 C CA . THR A 1 80 ? 0.609 16.544 14.152 1.00 95.94 80 THR A CA 1
ATOM 618 C C . THR A 1 80 ? 0.365 17.133 15.542 1.00 95.94 80 THR A C 1
ATOM 620 O O . THR A 1 80 ? -0.382 16.541 16.322 1.00 95.94 80 THR A O 1
ATOM 623 N N . PRO A 1 81 ? 0.881 18.335 15.862 1.00 95.50 81 PRO A N 1
ATOM 624 C CA . PRO A 1 81 ? 0.594 18.971 17.151 1.00 95.50 81 PRO A CA 1
ATOM 625 C C . PRO A 1 81 ? -0.904 19.171 17.433 1.00 95.50 81 PRO A C 1
ATOM 627 O O . PRO A 1 81 ? -1.308 19.232 18.589 1.00 95.50 81 PRO A O 1
ATOM 630 N N . ALA A 1 82 ? -1.730 19.276 16.385 1.00 96.25 82 ALA A N 1
ATOM 631 C CA . ALA A 1 82 ? -3.175 19.465 16.501 1.00 96.25 82 ALA A CA 1
ATOM 632 C C . ALA A 1 82 ? -3.978 18.151 16.492 1.00 96.25 82 ALA A C 1
ATOM 634 O O . ALA A 1 82 ? -5.172 18.165 16.790 1.00 96.25 82 ALA A O 1
ATOM 635 N N . ARG A 1 83 ? -3.364 17.026 16.110 1.00 94.12 83 ARG A N 1
ATOM 636 C CA . ARG A 1 83 ? -4.048 15.740 15.955 1.00 94.12 83 ARG A CA 1
ATOM 637 C C . ARG A 1 83 ? -3.068 14.592 16.112 1.00 94.12 83 ARG A C 1
ATOM 639 O O . ARG A 1 83 ? -2.203 14.412 15.258 1.00 94.12 83 ARG A O 1
ATOM 646 N N . ASP A 1 84 ? -3.294 13.782 17.134 1.00 96.00 84 ASP A N 1
ATOM 647 C CA . ASP A 1 84 ? -2.596 12.516 17.316 1.00 96.00 84 ASP A CA 1
ATOM 648 C C . ASP A 1 84 ? -3.340 11.368 16.610 1.00 96.00 84 ASP A C 1
ATOM 650 O O . ASP A 1 84 ? -4.577 11.339 16.585 1.00 96.00 84 ASP A O 1
ATOM 654 N N . LEU A 1 85 ? -2.593 10.448 15.999 1.00 97.38 85 LEU A N 1
ATOM 655 C CA . LEU A 1 85 ? -3.102 9.233 15.372 1.00 97.38 85 LEU A CA 1
ATOM 656 C C . LEU A 1 85 ? -2.764 8.032 16.270 1.00 97.38 85 LEU A C 1
ATOM 658 O O . LEU A 1 85 ? -1.618 7.587 16.271 1.00 97.38 85 LEU A O 1
ATOM 662 N N . PRO A 1 86 ? -3.736 7.489 17.022 1.00 96.56 86 PRO A N 1
ATOM 663 C CA . PRO A 1 86 ? -3.483 6.340 17.880 1.00 96.56 86 PRO A CA 1
ATOM 664 C C . PRO A 1 86 ? -3.326 5.045 17.069 1.00 96.56 86 PRO A C 1
ATOM 666 O O . PRO A 1 86 ? -3.894 4.882 15.987 1.00 96.56 86 PRO A O 1
ATOM 669 N N . MET A 1 87 ? -2.578 4.094 17.632 1.00 96.25 87 MET A N 1
ATOM 670 C CA . MET A 1 87 ? -2.239 2.810 16.998 1.00 96.25 87 MET A CA 1
ATOM 671 C C . MET A 1 87 ? -3.460 1.970 16.599 1.00 96.25 87 MET A C 1
ATOM 673 O O . MET A 1 87 ? -3.422 1.259 15.594 1.00 96.25 87 MET A O 1
ATOM 677 N N . ASP A 1 88 ? -4.555 2.048 17.355 1.00 95.94 88 ASP A N 1
ATOM 678 C CA . ASP A 1 88 ? -5.814 1.338 17.083 1.00 95.94 88 ASP A CA 1
ATOM 679 C C . ASP A 1 88 ? -6.558 1.864 15.838 1.00 95.94 88 ASP A C 1
ATOM 681 O O . ASP A 1 88 ? -7.511 1.242 15.370 1.00 95.94 88 ASP A O 1
ATOM 685 N N . ARG A 1 89 ? -6.098 2.981 15.261 1.00 95.94 89 ARG A N 1
ATOM 686 C CA . ARG A 1 89 ? -6.586 3.552 13.996 1.00 95.94 89 ARG A CA 1
ATOM 687 C C . ARG A 1 89 ? -5.716 3.189 12.792 1.00 95.94 89 ARG A C 1
ATOM 689 O O . ARG A 1 89 ? -6.004 3.668 11.696 1.00 95.94 89 ARG A O 1
ATOM 696 N N . VAL A 1 90 ? -4.675 2.373 12.968 1.00 96.94 90 VAL A N 1
ATOM 697 C CA . VAL A 1 90 ? -3.763 1.964 11.890 1.00 96.94 90 VAL A CA 1
ATOM 698 C C . VAL A 1 90 ? -3.841 0.458 11.668 1.00 96.94 90 VAL A C 1
ATOM 700 O O . VAL A 1 90 ? -3.483 -0.324 12.548 1.00 96.94 90 VAL A O 1
ATOM 703 N N . LEU A 1 91 ? -4.258 0.078 10.460 1.00 95.88 91 LEU A N 1
ATOM 704 C CA . LEU A 1 91 ? -4.219 -1.284 9.935 1.00 95.88 91 LEU A CA 1
ATOM 705 C C . LEU A 1 91 ? -3.205 -1.343 8.788 1.00 95.88 91 LEU A C 1
ATOM 707 O O . LEU A 1 91 ? -3.249 -0.510 7.881 1.00 95.88 91 LEU A O 1
ATOM 711 N N . VAL A 1 92 ? -2.309 -2.327 8.824 1.00 97.50 92 VAL A N 1
ATOM 712 C CA . VAL A 1 92 ? -1.377 -2.622 7.729 1.00 97.50 92 VAL A CA 1
ATOM 713 C C . VAL A 1 92 ? -1.993 -3.712 6.859 1.00 97.50 92 VAL A C 1
ATOM 715 O O . VAL A 1 92 ? -2.500 -4.698 7.384 1.00 97.50 92 VAL A O 1
ATOM 718 N N . GLY A 1 93 ? -1.952 -3.527 5.542 1.00 96.44 93 GLY A N 1
ATOM 719 C CA . GLY A 1 93 ? -2.393 -4.522 4.567 1.00 96.44 93 GLY A CA 1
ATOM 720 C C . GLY A 1 93 ? -1.367 -4.706 3.455 1.00 96.44 93 GLY A C 1
ATOM 721 O O . GLY A 1 93 ? -0.489 -3.862 3.247 1.00 96.44 93 GLY A O 1
ATOM 722 N N . ASN A 1 94 ? -1.502 -5.793 2.708 1.00 96.69 94 ASN A N 1
ATOM 723 C CA . ASN A 1 94 ? -0.712 -6.149 1.538 1.00 96.69 94 ASN A CA 1
ATOM 724 C C . ASN A 1 94 ? -1.137 -5.323 0.306 1.00 96.69 94 ASN A C 1
ATOM 726 O O . ASN A 1 94 ? -1.579 -5.842 -0.720 1.00 96.69 94 ASN A O 1
ATOM 730 N N . GLY A 1 95 ? -1.036 -4.000 0.442 1.00 96.06 95 GLY A N 1
ATOM 731 C CA . GLY A 1 95 ? -1.555 -3.016 -0.503 1.00 96.06 95 GLY A CA 1
ATOM 732 C C . GLY A 1 95 ? -2.968 -2.538 -0.160 1.00 96.06 95 GLY A C 1
ATOM 733 O O . GLY A 1 95 ? -3.750 -3.207 0.514 1.00 96.06 95 GLY A O 1
ATOM 734 N N . SER A 1 96 ? -3.321 -1.348 -0.650 1.00 95.56 96 SER A N 1
ATOM 735 C CA . SER A 1 96 ? -4.615 -0.714 -0.355 1.00 95.56 96 SER A CA 1
ATOM 736 C C . SER A 1 96 ? -5.818 -1.506 -0.872 1.00 95.56 96 SER A C 1
ATOM 738 O O . SER A 1 96 ? -6.896 -1.404 -0.296 1.00 95.56 96 SER A O 1
ATOM 740 N N . THR A 1 97 ? -5.642 -2.316 -1.922 1.00 95.50 97 THR A N 1
ATOM 741 C CA . THR A 1 97 ? -6.704 -3.184 -2.458 1.00 95.50 97 THR A CA 1
ATOM 742 C C . THR A 1 97 ? -7.219 -4.158 -1.403 1.00 95.50 97 THR A C 1
ATOM 744 O O . THR A 1 97 ? -8.428 -4.250 -1.217 1.00 95.50 97 THR A O 1
ATOM 747 N N . GLU A 1 98 ? -6.333 -4.817 -0.651 1.00 96.62 98 GLU A N 1
ATOM 748 C CA . GLU A 1 98 ? -6.754 -5.707 0.437 1.00 96.62 98 GLU A CA 1
ATOM 749 C C . GLU A 1 98 ? -7.564 -4.945 1.488 1.00 96.62 98 GLU A C 1
ATOM 751 O O . GLU A 1 98 ? -8.623 -5.403 1.907 1.00 96.62 98 GLU A O 1
ATOM 756 N N . ILE A 1 99 ? -7.111 -3.747 1.864 1.00 96.62 99 ILE A N 1
ATOM 757 C CA . ILE A 1 99 ? -7.802 -2.918 2.855 1.00 96.62 99 ILE A CA 1
ATOM 758 C C . ILE A 1 99 ? -9.213 -2.554 2.372 1.00 96.62 99 ILE A C 1
ATOM 760 O O . ILE A 1 99 ? -10.153 -2.647 3.158 1.00 96.62 99 ILE A O 1
ATOM 764 N N . PHE A 1 100 ? -9.401 -2.199 1.095 1.00 95.25 100 PHE A N 1
ATOM 765 C CA . PHE A 1 100 ? -10.739 -1.935 0.549 1.00 95.25 100 PHE A CA 1
ATOM 766 C C . PHE A 1 100 ? -11.656 -3.161 0.647 1.00 95.25 100 PHE A C 1
ATOM 768 O O . PHE A 1 100 ? -12.772 -3.033 1.144 1.00 95.25 100 PHE A O 1
ATOM 775 N N . HIS A 1 101 ? -11.165 -4.343 0.263 1.00 94.50 101 HIS A N 1
ATOM 776 C CA . HIS A 1 101 ? -11.910 -5.608 0.354 1.00 94.50 101 HIS A CA 1
ATOM 777 C C . HIS A 1 101 ? -12.209 -6.030 1.801 1.00 94.50 101 HIS A C 1
ATOM 779 O O . HIS A 1 101 ? -13.236 -6.643 2.083 1.00 94.50 101 HIS A O 1
ATOM 785 N N . LEU A 1 102 ? -11.321 -5.734 2.750 1.00 95.62 102 LEU A N 1
ATOM 786 C CA . LEU A 1 102 ? -11.576 -5.992 4.168 1.00 95.62 102 LEU A CA 1
ATOM 787 C C . LEU A 1 102 ? -12.642 -5.042 4.720 1.00 95.62 102 LEU A C 1
ATOM 789 O O . LEU A 1 102 ? -13.522 -5.476 5.461 1.00 95.62 102 LEU A O 1
ATOM 793 N N . LEU A 1 103 ? -12.599 -3.763 4.339 1.00 94.19 103 LEU A N 1
ATOM 794 C CA . LEU A 1 103 ? -13.598 -2.781 4.756 1.00 94.19 103 LEU A CA 1
ATOM 795 C C . LEU A 1 103 ? -14.995 -3.157 4.254 1.00 94.19 103 LEU A C 1
ATOM 797 O O . LEU A 1 103 ? -15.939 -3.133 5.042 1.00 94.19 103 LEU A O 1
ATOM 801 N N . THR A 1 104 ? -15.141 -3.554 2.989 1.00 93.50 104 THR A N 1
ATOM 802 C CA . THR A 1 104 ? -16.435 -4.013 2.461 1.00 93.50 104 THR A CA 1
ATOM 803 C C . THR A 1 104 ? -16.919 -5.261 3.190 1.00 93.50 104 THR A C 1
ATOM 805 O O . THR A 1 104 ? -18.044 -5.267 3.674 1.00 93.50 104 THR A O 1
ATOM 808 N N . ARG A 1 105 ? -16.069 -6.272 3.408 1.00 92.50 105 ARG A N 1
ATOM 809 C CA . ARG A 1 105 ? -16.449 -7.493 4.151 1.00 92.50 105 ARG A CA 1
ATOM 810 C C . ARG A 1 105 ? -16.901 -7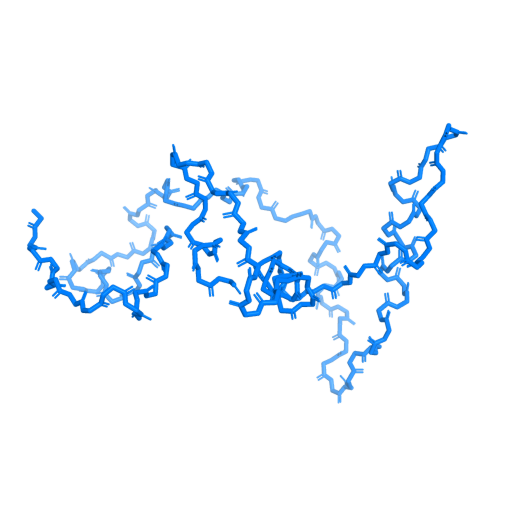.238 5.587 1.00 92.50 105 ARG A C 1
ATOM 812 O O . ARG A 1 105 ? -17.734 -7.981 6.097 1.00 92.50 105 ARG A O 1
ATOM 819 N N . VAL A 1 106 ? -16.320 -6.242 6.253 1.00 94.19 106 VAL A N 1
ATOM 820 C CA . VAL A 1 106 ? -16.647 -5.913 7.648 1.00 94.19 106 VAL A CA 1
ATOM 821 C C . VAL A 1 106 ? -17.903 -5.048 7.745 1.00 94.19 106 VAL A C 1
ATOM 823 O O . VAL A 1 106 ? -18.701 -5.244 8.660 1.00 94.19 106 VAL A O 1
ATOM 826 N N . TYR A 1 107 ? -18.084 -4.090 6.833 1.00 92.94 107 TYR A N 1
ATOM 827 C CA . TYR A 1 107 ? -19.116 -3.056 6.965 1.00 92.94 107 TYR A CA 1
ATOM 828 C C . TYR A 1 107 ? -20.313 -3.218 6.021 1.00 92.94 107 TYR A C 1
ATOM 830 O O . TYR A 1 107 ? -21.385 -2.694 6.324 1.00 92.94 107 TYR A O 1
ATOM 838 N N . LEU A 1 108 ? -20.166 -3.920 4.896 1.00 93.12 108 LEU A N 1
ATOM 839 C CA . LEU A 1 108 ? -21.239 -4.140 3.930 1.00 93.12 108 LEU A CA 1
ATOM 840 C C . LEU A 1 108 ? -21.926 -5.477 4.227 1.00 93.12 108 LEU A C 1
ATOM 842 O O . LEU A 1 108 ? -21.379 -6.554 3.995 1.00 93.12 108 LEU A O 1
ATOM 846 N N . SER A 1 109 ? -23.140 -5.409 4.770 1.00 86.19 109 SER A N 1
ATOM 847 C CA . SER A 1 109 ? -23.996 -6.585 4.935 1.00 86.19 109 SER A CA 1
ATOM 848 C C . SER A 1 109 ? -24.646 -6.984 3.606 1.00 86.19 109 SER A C 1
ATOM 850 O O . SER A 1 109 ? -24.665 -6.205 2.657 1.00 86.19 109 SER A O 1
ATOM 852 N N . ALA A 1 110 ? -25.234 -8.184 3.548 1.00 83.00 110 ALA A N 1
ATOM 853 C CA . ALA A 1 110 ? -25.931 -8.674 2.352 1.00 83.00 110 ALA A CA 1
ATOM 854 C C . ALA A 1 110 ? -27.080 -7.755 1.882 1.00 83.00 110 ALA A C 1
ATOM 856 O O . ALA A 1 110 ? -27.365 -7.701 0.690 1.00 83.00 110 ALA A O 1
ATOM 857 N N . ASP A 1 111 ? -27.697 -7.016 2.811 1.00 88.06 111 ASP A N 1
ATOM 858 C CA . ASP A 1 111 ? -28.760 -6.039 2.534 1.00 88.06 111 ASP A CA 1
ATOM 859 C C . ASP A 1 111 ? -28.238 -4.588 2.481 1.00 88.06 111 ASP A C 1
ATOM 861 O O . ASP A 1 111 ? -29.009 -3.635 2.349 1.00 88.06 111 ASP A O 1
ATOM 865 N N . GLY A 1 112 ? -26.927 -4.405 2.647 1.00 87.06 112 GLY A N 1
ATOM 866 C CA . GLY A 1 112 ? -26.260 -3.116 2.591 1.00 87.06 112 GLY A CA 1
ATOM 867 C C . GLY A 1 112 ? -26.025 -2.659 1.154 1.00 87.06 112 GLY A C 1
ATOM 868 O O . GLY A 1 112 ? -25.955 -3.453 0.221 1.00 87.06 112 GLY A O 1
ATOM 869 N N . ALA A 1 113 ? -25.864 -1.350 0.979 1.00 90.88 113 ALA A N 1
ATOM 870 C CA . ALA A 1 113 ? -25.487 -0.763 -0.299 1.00 90.88 113 ALA A CA 1
ATOM 871 C C . ALA A 1 113 ? -24.336 0.229 -0.112 1.00 90.88 113 ALA A C 1
ATOM 873 O O . ALA A 1 113 ? -24.288 0.961 0.879 1.00 90.88 113 ALA A O 1
ATOM 874 N N . ALA A 1 114 ? -23.440 0.278 -1.095 1.00 92.69 114 ALA A N 1
ATOM 875 C CA . ALA A 1 114 ? -22.384 1.273 -1.206 1.00 92.69 114 ALA A CA 1
ATOM 876 C C . ALA A 1 114 ? -22.594 2.110 -2.475 1.00 92.69 114 ALA A C 1
ATOM 878 O O . ALA A 1 114 ? -23.050 1.605 -3.500 1.00 92.69 114 ALA A O 1
ATOM 879 N N . LEU A 1 115 ? -22.269 3.403 -2.409 1.00 94.31 115 LEU A N 1
ATOM 880 C CA . LEU A 1 115 ? -22.320 4.293 -3.566 1.00 94.31 115 LEU A CA 1
ATOM 881 C C . LEU A 1 115 ? -20.945 4.351 -4.237 1.00 94.31 115 LEU A C 1
ATOM 883 O O . LEU A 1 115 ? -19.972 4.775 -3.615 1.00 94.31 115 LEU A O 1
ATOM 887 N N . LEU A 1 116 ? -20.889 4.005 -5.524 1.00 94.00 116 LEU A N 1
ATOM 888 C CA . LEU A 1 116 ? -19.696 4.146 -6.357 1.00 94.00 116 LEU A CA 1
ATOM 889 C C . LEU A 1 116 ? -19.866 5.319 -7.325 1.00 94.00 116 LEU A C 1
ATOM 891 O O . LEU A 1 116 ? -20.793 5.349 -8.132 1.00 94.00 116 LEU A O 1
ATOM 895 N N . LEU A 1 117 ? -18.957 6.292 -7.258 1.00 95.50 117 LEU A N 1
ATOM 896 C CA . LEU A 1 117 ? -18.927 7.420 -8.189 1.00 95.50 117 LEU A CA 1
ATOM 897 C C . LEU A 1 117 ? -18.047 7.063 -9.382 1.00 95.50 117 LEU A C 1
ATOM 899 O O . LEU A 1 117 ? -16.841 6.950 -9.227 1.00 95.50 117 LEU A O 1
ATOM 903 N N . THR A 1 118 ? -18.624 6.882 -10.567 1.00 93.62 118 THR A N 1
ATOM 904 C CA . THR A 1 118 ? -17.874 6.462 -11.762 1.00 93.62 118 THR A CA 1
ATOM 905 C C . THR A 1 118 ? -17.498 7.643 -12.671 1.00 93.62 118 THR A C 1
ATOM 907 O O . THR A 1 118 ? -18.324 8.546 -12.830 1.00 93.62 118 THR A O 1
ATOM 910 N N . PRO A 1 119 ? -16.326 7.618 -13.344 1.00 93.31 119 PRO A N 1
ATOM 911 C CA . PRO A 1 119 ? -15.336 6.535 -13.356 1.00 93.31 119 PRO A CA 1
ATOM 912 C C . PRO A 1 119 ? -14.474 6.509 -12.084 1.00 93.31 119 PRO A C 1
ATOM 914 O O . PRO A 1 119 ? -14.073 7.551 -11.576 1.00 93.31 119 PRO A O 1
ATOM 917 N N . THR A 1 120 ? -14.178 5.307 -11.587 1.00 93.44 120 THR A N 1
ATOM 918 C CA . THR A 1 120 ? -13.363 5.100 -10.381 1.00 93.44 120 THR A CA 1
ATOM 919 C C . THR A 1 120 ? -12.576 3.795 -10.457 1.00 93.44 120 THR A C 1
ATOM 921 O O . THR A 1 120 ? -12.641 3.079 -11.457 1.00 93.44 120 THR A O 1
ATOM 924 N N . TYR A 1 121 ? -11.801 3.507 -9.416 1.00 93.56 121 TYR A N 1
ATOM 925 C CA . TYR A 1 121 ? -10.985 2.310 -9.309 1.00 93.56 121 TYR A CA 1
ATOM 926 C C . TYR A 1 121 ? -11.850 1.041 -9.339 1.00 93.56 121 TYR A C 1
ATOM 928 O O . TYR A 1 121 ? -12.780 0.893 -8.550 1.00 93.56 121 TYR A O 1
ATOM 936 N N . GLY A 1 122 ? -11.539 0.124 -10.261 1.00 92.00 122 GLY A N 1
ATOM 937 C CA . GLY A 1 122 ? -12.389 -1.036 -10.551 1.00 92.00 122 GLY A CA 1
ATOM 938 C C . GLY A 1 122 ? -12.522 -2.044 -9.407 1.00 92.00 122 GLY A C 1
ATOM 939 O O . GLY A 1 122 ? -13.511 -2.764 -9.359 1.00 92.00 122 GLY A O 1
ATOM 940 N N . GLU A 1 123 ? -11.569 -2.083 -8.470 1.00 93.94 123 GLU A N 1
ATOM 941 C CA . GLU A 1 123 ? -11.654 -2.971 -7.299 1.00 93.94 123 GLU A CA 1
ATOM 942 C C . GLU A 1 123 ? -12.830 -2.631 -6.385 1.00 93.94 123 GLU A C 1
ATOM 944 O O . GLU A 1 123 ? -13.279 -3.504 -5.659 1.00 93.94 123 GLU A O 1
ATOM 949 N N . TYR A 1 124 ? -13.364 -1.404 -6.428 1.00 93.12 124 TYR A N 1
ATOM 950 C CA . TYR A 1 124 ? -14.500 -1.032 -5.580 1.00 93.12 124 TYR A CA 1
ATOM 951 C C . TYR A 1 124 ? -15.793 -1.774 -5.930 1.00 93.12 124 TYR A C 1
ATOM 953 O O . TYR A 1 124 ? -16.632 -1.946 -5.058 1.00 93.12 124 TYR A O 1
ATOM 961 N N . ASP A 1 125 ? -15.957 -2.199 -7.184 1.00 89.56 125 ASP A N 1
ATOM 962 C CA . ASP A 1 125 ? -17.112 -2.994 -7.627 1.00 89.56 125 ASP A CA 1
ATOM 963 C C . ASP A 1 125 ? -16.968 -4.478 -7.240 1.00 89.56 125 ASP A C 1
ATOM 965 O O . ASP A 1 125 ? -17.954 -5.182 -7.053 1.00 89.56 125 ASP A O 1
ATOM 969 N N . GLY A 1 126 ? -15.725 -4.961 -7.117 1.00 84.19 126 GLY A N 1
ATOM 970 C CA . GLY A 1 126 ? -15.413 -6.351 -6.770 1.00 84.19 126 GLY A CA 1
ATOM 971 C C . GLY A 1 126 ? -15.153 -6.611 -5.282 1.00 84.19 126 GLY A C 1
ATOM 972 O O . GLY A 1 126 ? -14.918 -7.767 -4.922 1.00 84.19 126 GLY A O 1
ATOM 973 N N . ALA A 1 127 ? -15.135 -5.561 -4.459 1.00 84.38 127 ALA A N 1
ATOM 974 C CA . ALA A 1 127 ? -14.887 -5.602 -3.018 1.00 84.38 127 ALA A CA 1
ATOM 975 C C . ALA A 1 127 ? -16.179 -5.856 -2.236 1.00 84.38 127 ALA A C 1
ATOM 977 O O . ALA A 1 127 ? -16.116 -6.660 -1.274 1.00 84.38 127 ALA A O 1
#